Protein AF-A0A820RUA1-F1 (afdb_monomer)

Solvent-accessible surface area (backbone atoms only — not comparable to full-atom values): 5095 Å² total; per-residue (Å²): 107,70,68,32,54,52,31,53,59,44,44,79,78,33,87,86,62,83,75,39,79,83,51,83,61,46,46,76,51,73,43,65,47,73,46,90,88,44,87,97,40,68,44,80,44,31,38,38,29,24,50,75,77,45,95,86,65,52,82,65,72,50,77,49,59,43,78,95,52,55,95,72,53,57,66,62,53,65,73,72,110

Organism: NCBI:txid433720

Radius of gyration: 13.29 Å; Cα contacts (8 Å, |Δi|>4): 101; chains: 1; bounding box: 29×25×42 Å

Foldseek 3Di:
DVQLVLLVVVVVVDVPRDDRPPCVQKDKAWDWDQDPVDPPDIHTQWIFIDGPDDPVPDRTDDTDGDPVNPPVCVSVVRVVD

Structure (mmCIF, N/CA/C/O backbone):
data_AF-A0A820RUA1-F1
#
_entry.id   AF-A0A820RUA1-F1
#
loop_
_atom_site.group_PDB
_atom_site.id
_atom_site.type_symbol
_atom_site.label_atom_id
_atom_site.label_alt_id
_atom_site.label_comp_id
_atom_site.label_asym_id
_atom_site.label_entity_id
_atom_site.label_seq_id
_atom_site.pdbx_PDB_ins_code
_atom_site.Cartn_x
_atom_site.Cartn_y
_atom_site.Cartn_z
_atom_site.occupancy
_atom_site.B_iso_or_equiv
_atom_site.auth_seq_id
_atom_site.auth_comp_id
_atom_site.auth_asym_id
_atom_site.auth_atom_id
_atom_site.pdbx_PDB_model_num
ATOM 1 N N . LEU A 1 1 ? 12.260 5.946 3.670 1.00 94.12 1 LEU A N 1
ATOM 2 C CA . LEU A 1 1 ? 12.125 5.027 4.823 1.00 9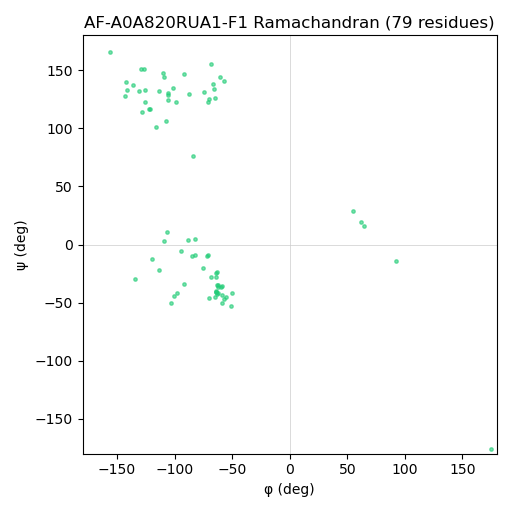4.12 1 LEU A CA 1
ATOM 3 C C . LEU A 1 1 ? 10.714 4.446 4.969 1.00 94.12 1 LEU A C 1
ATOM 5 O O . LEU A 1 1 ? 10.576 3.250 4.776 1.00 94.12 1 LEU A O 1
ATOM 9 N N . TYR A 1 2 ? 9.661 5.239 5.225 1.00 97.12 2 TYR A N 1
ATOM 10 C CA . TYR A 1 2 ? 8.293 4.711 5.435 1.00 97.12 2 TYR A CA 1
ATOM 11 C C . TYR A 1 2 ? 7.817 3.739 4.337 1.00 97.12 2 TYR A C 1
ATOM 13 O O . TYR A 1 2 ? 7.460 2.603 4.632 1.00 97.12 2 TYR A O 1
ATOM 21 N N . CYS A 1 3 ? 7.892 4.139 3.062 1.00 97.94 3 CYS A N 1
ATOM 22 C CA . CYS A 1 3 ? 7.455 3.286 1.951 1.00 97.94 3 CYS A CA 1
ATOM 23 C C . CYS A 1 3 ? 8.291 2.004 1.803 1.00 97.94 3 CYS A C 1
ATOM 25 O O . CYS A 1 3 ? 7.772 0.991 1.351 1.00 97.94 3 CYS A O 1
ATOM 27 N N . GLN A 1 4 ? 9.564 2.018 2.214 1.00 98.25 4 GLN A N 1
ATOM 28 C CA . GLN A 1 4 ? 10.403 0.815 2.214 1.00 98.25 4 GLN A CA 1
ATOM 29 C C . GLN A 1 4 ? 9.920 -0.162 3.290 1.00 98.25 4 GLN A C 1
ATOM 31 O O . GLN A 1 4 ? 9.708 -1.335 2.995 1.00 98.25 4 GLN A O 1
ATOM 36 N N . CYS A 1 5 ? 9.642 0.328 4.505 1.00 98.25 5 CYS A N 1
ATOM 37 C CA . CYS A 1 5 ? 9.044 -0.483 5.569 1.00 98.25 5 CYS A CA 1
ATOM 38 C C . CYS A 1 5 ? 7.685 -1.056 5.143 1.00 98.25 5 CYS A C 1
ATOM 40 O O . CYS A 1 5 ? 7.426 -2.241 5.343 1.00 98.25 5 CYS A O 1
ATOM 42 N N . LEU A 1 6 ? 6.845 -0.244 4.495 1.00 98.00 6 LEU A N 1
ATOM 43 C CA . LEU A 1 6 ? 5.554 -0.688 3.969 1.00 98.00 6 LEU A CA 1
ATOM 44 C C . LEU A 1 6 ? 5.718 -1.770 2.891 1.00 98.00 6 LEU A C 1
ATOM 46 O O . LEU A 1 6 ? 4.998 -2.766 2.906 1.00 98.00 6 LEU A O 1
ATOM 50 N N . CYS A 1 7 ? 6.688 -1.624 1.986 1.00 98.12 7 CYS A N 1
ATOM 51 C CA . CYS A 1 7 ? 6.988 -2.632 0.973 1.00 98.12 7 CYS A CA 1
ATOM 52 C C . CYS A 1 7 ? 7.490 -3.951 1.570 1.00 98.12 7 CYS A C 1
ATOM 54 O O . CYS A 1 7 ? 7.104 -5.013 1.078 1.00 98.12 7 CYS A O 1
ATOM 56 N N . LEU A 1 8 ? 8.334 -3.888 2.602 1.00 98.06 8 LEU A N 1
ATOM 57 C CA . LEU A 1 8 ? 8.825 -5.065 3.321 1.00 98.06 8 LEU A CA 1
ATOM 58 C C . LEU A 1 8 ? 7.681 -5.782 4.047 1.00 98.06 8 LEU A C 1
ATOM 60 O O . LEU A 1 8 ? 7.544 -6.994 3.907 1.00 98.06 8 LEU A O 1
ATOM 64 N N . LEU A 1 9 ? 6.807 -5.034 4.730 1.00 98.00 9 LEU A N 1
ATOM 65 C CA . LEU A 1 9 ? 5.586 -5.576 5.333 1.00 98.00 9 LEU A CA 1
ATOM 66 C C . LEU A 1 9 ? 4.700 -6.255 4.278 1.00 98.00 9 LEU A C 1
ATOM 68 O O . LEU A 1 9 ? 4.251 -7.381 4.470 1.00 98.00 9 LEU A O 1
ATOM 72 N N . ALA A 1 10 ? 4.478 -5.596 3.140 1.00 98.06 10 ALA A N 1
ATOM 73 C CA . ALA A 1 10 ? 3.655 -6.125 2.057 1.00 98.06 10 ALA A CA 1
ATOM 74 C C . ALA A 1 10 ? 4.228 -7.407 1.443 1.00 98.06 10 ALA A C 1
ATOM 76 O O . ALA A 1 10 ? 3.468 -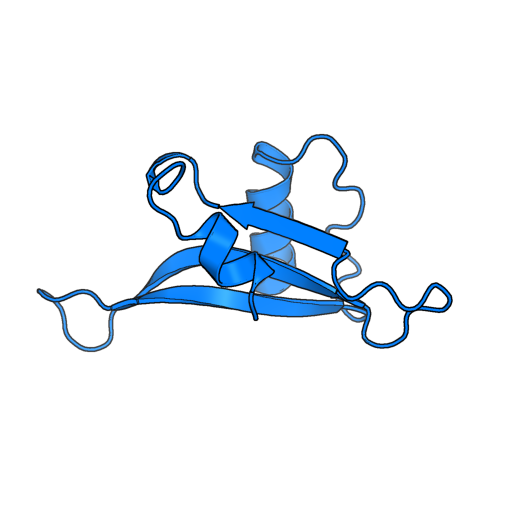8.294 1.064 1.00 98.06 10 ALA A O 1
ATOM 77 N N . LYS A 1 11 ? 5.558 -7.531 1.356 1.00 97.44 11 LYS A N 1
ATOM 78 C CA . LYS A 1 11 ? 6.229 -8.715 0.801 1.00 97.44 11 LYS A CA 1
ATOM 79 C C . LYS A 1 11 ? 5.954 -9.989 1.610 1.00 97.44 11 LYS A C 1
ATOM 81 O O . LYS A 1 11 ? 5.980 -11.078 1.042 1.00 97.44 11 L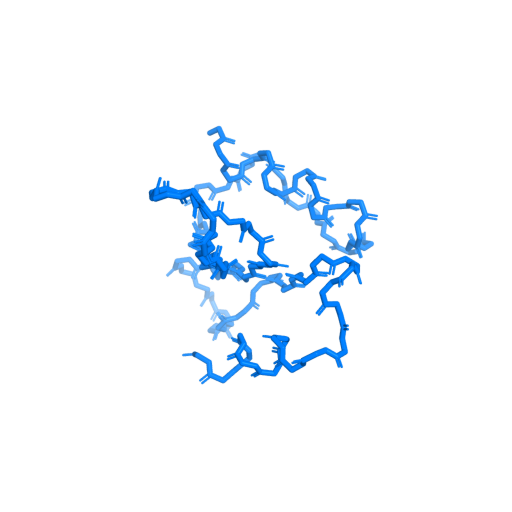YS A O 1
ATOM 86 N N . LEU A 1 12 ? 5.610 -9.872 2.892 1.00 97.94 12 LEU A N 1
ATOM 87 C CA . LEU A 1 12 ? 5.170 -11.019 3.694 1.00 97.94 12 LEU A CA 1
ATOM 88 C C . LEU A 1 12 ? 3.856 -11.633 3.178 1.00 97.94 12 LEU A C 1
ATOM 90 O O . LEU A 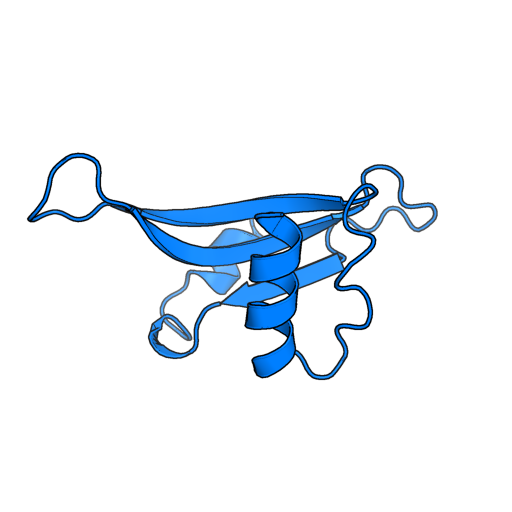1 12 ? 3.602 -12.810 3.408 1.00 97.94 12 LEU A O 1
ATOM 94 N N . PHE A 1 13 ? 3.037 -10.849 2.470 1.00 97.81 13 PHE A N 1
ATOM 95 C CA . PHE A 1 13 ? 1.699 -11.244 2.014 1.00 97.81 13 PHE A CA 1
ATOM 96 C C . PHE A 1 13 ? 1.534 -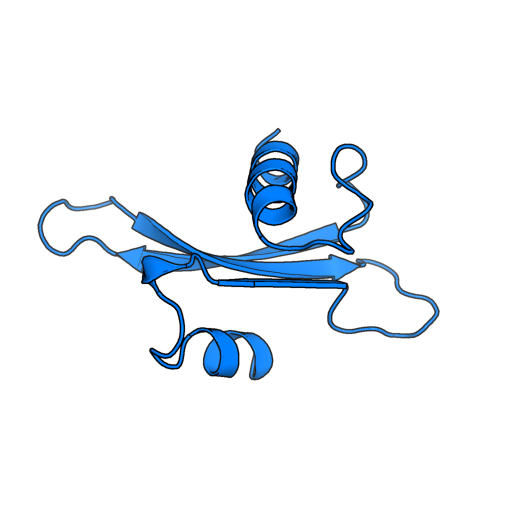11.220 0.486 1.00 97.81 13 PHE A C 1
ATOM 98 O O . PHE A 1 13 ? 0.549 -11.740 -0.031 1.00 97.81 13 PHE A O 1
ATOM 105 N N . LEU A 1 14 ? 2.483 -10.627 -0.246 1.00 97.50 14 LEU A N 1
ATOM 106 C CA . LEU A 1 14 ? 2.501 -10.555 -1.706 1.00 97.50 14 LEU A CA 1
ATOM 107 C C . LEU A 1 14 ? 3.703 -11.319 -2.257 1.00 97.50 14 LEU A C 1
ATOM 109 O O . LEU A 1 14 ? 4.821 -10.804 -2.305 1.00 97.50 14 LEU A O 1
ATOM 113 N N . GLU A 1 15 ? 3.461 -12.537 -2.737 1.00 96.38 15 GLU A N 1
ATOM 114 C CA . GLU A 1 15 ? 4.507 -13.409 -3.278 1.00 96.38 15 GLU A CA 1
ATOM 115 C C . GLU A 1 15 ? 5.295 -12.732 -4.410 1.00 96.38 15 GLU A C 1
ATOM 117 O O . GLU A 1 15 ? 6.526 -12.719 -4.384 1.00 96.38 15 GLU A O 1
ATOM 122 N N . ARG A 1 16 ? 4.578 -12.089 -5.341 1.00 94.75 16 ARG A N 1
ATOM 123 C CA . ARG A 1 16 ? 5.126 -11.500 -6.573 1.00 94.75 16 ARG A CA 1
ATOM 124 C C . ARG A 1 16 ? 5.618 -10.059 -6.442 1.00 94.75 16 ARG A C 1
ATOM 126 O O . ARG A 1 16 ? 6.009 -9.463 -7.439 1.00 94.75 16 ARG A O 1
ATOM 133 N N . LYS A 1 17 ? 5.602 -9.467 -5.246 1.00 95.56 17 LYS A N 1
ATOM 134 C CA . LYS A 1 17 ? 6.210 -8.146 -5.058 1.00 95.56 17 LYS A CA 1
ATOM 135 C C . LYS A 1 17 ? 7.726 -8.297 -5.161 1.00 95.56 17 LYS A C 1
ATOM 137 O O . LYS A 1 17 ? 8.275 -9.103 -4.426 1.00 95.56 17 LYS A O 1
ATOM 142 N N . THR A 1 18 ? 8.378 -7.540 -6.041 1.00 93.88 18 THR A N 1
ATOM 143 C CA . THR A 1 18 ? 9.829 -7.635 -6.312 1.00 93.88 18 THR A CA 1
ATOM 144 C C . THR A 1 18 ? 10.615 -6.392 -5.888 1.00 93.88 18 THR A C 1
ATOM 146 O O . THR A 1 18 ? 11.813 -6.480 -5.639 1.00 93.88 18 THR A O 1
ATOM 149 N N . ILE A 1 19 ? 9.945 -5.241 -5.769 1.00 92.69 19 ILE A N 1
ATOM 150 C CA . ILE A 1 19 ? 10.562 -3.948 -5.445 1.00 92.69 19 ILE A CA 1
ATOM 151 C C . ILE A 1 19 ? 10.239 -3.555 -4.000 1.00 92.69 19 ILE A C 1
ATOM 153 O O . ILE A 1 19 ? 9.063 -3.454 -3.622 1.00 92.69 19 ILE A O 1
ATOM 157 N N . TYR A 1 20 ? 11.286 -3.292 -3.207 1.00 91.44 20 TYR A N 1
ATOM 158 C CA . TYR A 1 20 ? 11.161 -2.899 -1.792 1.00 91.44 20 TYR A CA 1
ATOM 159 C C . TYR A 1 20 ? 12.038 -1.717 -1.372 1.00 91.44 20 TYR A C 1
ATOM 161 O O . TYR A 1 20 ? 11.647 -0.976 -0.473 1.00 91.44 20 TYR A O 1
ATOM 169 N N . PHE A 1 21 ? 13.201 -1.530 -2.002 1.00 93.19 21 PHE A N 1
ATOM 170 C CA . PHE A 1 21 ? 14.158 -0.486 -1.621 1.00 93.19 21 PHE A CA 1
ATOM 171 C C . PHE A 1 21 ? 14.083 0.739 -2.530 1.00 93.19 21 PHE A C 1
ATOM 173 O O . PHE A 1 21 ? 14.035 1.860 -2.018 1.00 93.19 21 PHE A O 1
ATOM 180 N N . ASP A 1 22 ? 14.000 0.529 -3.846 1.00 96.44 22 ASP A N 1
ATOM 181 C CA . ASP A 1 22 ? 13.838 1.604 -4.825 1.00 96.44 22 ASP A CA 1
ATOM 182 C C . ASP A 1 22 ? 12.363 2.001 -4.977 1.00 96.44 22 ASP A C 1
ATOM 184 O O . ASP A 1 22 ? 11.648 1.599 -5.890 1.00 96.44 22 ASP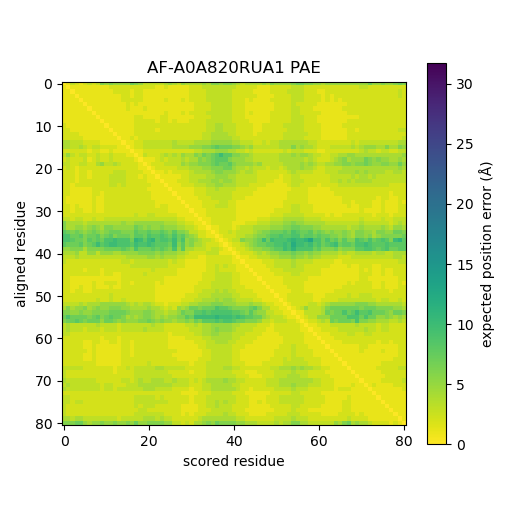 A O 1
ATOM 188 N N . VAL A 1 23 ? 11.871 2.739 -3.985 1.00 97.25 23 VAL A N 1
ATOM 189 C CA . VAL A 1 23 ? 10.459 3.145 -3.886 1.00 97.25 23 VAL A CA 1
ATOM 190 C C . VAL A 1 23 ? 10.187 4.526 -4.485 1.00 97.25 23 VAL A C 1
ATOM 192 O O . VAL A 1 23 ? 9.031 4.936 -4.562 1.00 97.25 23 VAL A O 1
ATOM 195 N N . ASN A 1 24 ? 11.227 5.252 -4.906 1.00 97.00 24 ASN A N 1
ATOM 196 C CA . ASN A 1 24 ? 11.120 6.619 -5.425 1.00 97.00 24 ASN A CA 1
ATOM 197 C C . ASN A 1 24 ? 10.202 6.764 -6.654 1.00 97.00 24 ASN A C 1
ATOM 199 O O . ASN A 1 24 ? 9.499 7.782 -6.729 1.00 97.00 24 ASN A O 1
ATOM 203 N N . PRO A 1 25 ? 10.145 5.792 -7.588 1.00 97.25 25 PRO A N 1
ATOM 204 C CA . PRO A 1 25 ? 9.254 5.871 -8.747 1.00 97.25 25 PRO A CA 1
ATOM 205 C C . PRO A 1 25 ? 7.764 5.709 -8.415 1.00 97.25 25 PRO A C 1
ATOM 207 O O . PRO A 1 25 ? 6.926 5.948 -9.279 1.00 97.25 25 PRO A O 1
ATOM 210 N N . PHE A 1 26 ? 7.408 5.329 -7.185 1.00 97.94 26 PHE A N 1
ATOM 211 C CA . PHE A 1 26 ? 6.045 4.947 -6.825 1.00 97.94 26 PHE A CA 1
ATOM 212 C C . PHE A 1 26 ? 5.359 5.990 -5.936 1.00 97.94 26 PHE A C 1
ATOM 214 O O . PHE A 1 26 ? 5.960 6.602 -5.051 1.00 97.94 26 PHE A O 1
ATOM 221 N N . LEU A 1 27 ? 4.062 6.164 -6.155 1.00 97.81 27 LEU A N 1
ATOM 222 C CA . LEU A 1 27 ? 3.117 6.751 -5.213 1.00 97.81 27 LEU A CA 1
ATOM 223 C C . LEU A 1 27 ? 2.496 5.634 -4.375 1.00 97.81 27 LEU A C 1
ATOM 225 O O . LEU A 1 27 ? 2.288 4.526 -4.868 1.00 97.81 27 LEU A O 1
ATOM 229 N N . PHE A 1 28 ? 2.190 5.936 -3.116 1.00 98.31 28 PHE A N 1
ATOM 230 C CA . PHE A 1 28 ? 1.574 5.006 -2.173 1.00 98.31 28 PHE A CA 1
ATOM 231 C C . PHE A 1 28 ? 0.314 5.643 -1.598 1.00 98.31 28 PHE A C 1
ATOM 233 O O . PHE A 1 28 ? 0.379 6.714 -0.997 1.00 98.31 28 PHE A O 1
ATOM 240 N N . TYR A 1 29 ? -0.816 4.965 -1.762 1.00 98.25 29 TYR A N 1
ATOM 241 C CA . TYR A 1 29 ? -2.114 5.374 -1.241 1.00 98.25 29 TYR A CA 1
ATOM 242 C C . TYR A 1 29 ? -2.464 4.447 -0.085 1.00 98.25 29 TYR A C 1
ATOM 244 O O . TYR A 1 29 ? -2.750 3.267 -0.291 1.00 98.25 29 TYR A O 1
ATOM 252 N N . VAL A 1 30 ? -2.366 4.965 1.139 1.00 98.25 30 VAL A N 1
ATOM 253 C CA . VAL A 1 30 ? -2.530 4.186 2.371 1.00 98.25 30 VAL A CA 1
ATOM 254 C C . VAL A 1 30 ? -3.939 4.383 2.914 1.00 98.25 30 VAL A C 1
ATOM 256 O O . VAL A 1 30 ? -4.349 5.507 3.198 1.00 98.25 30 VAL A O 1
ATOM 259 N N . LEU A 1 31 ? -4.668 3.283 3.079 1.00 98.19 31 LEU A N 1
ATOM 260 C CA . LEU A 1 31 ? -5.958 3.270 3.753 1.00 98.19 31 LEU A CA 1
ATOM 261 C C . LEU A 1 31 ? -5.742 3.086 5.251 1.00 98.19 31 LEU A C 1
ATOM 263 O O . LEU A 1 31 ? -5.063 2.147 5.675 1.00 98.19 31 LEU A O 1
ATOM 267 N N . VAL A 1 32 ? -6.361 3.958 6.038 1.00 97.62 32 VAL A N 1
ATOM 268 C CA . VAL A 1 32 ? -6.291 3.934 7.497 1.00 97.62 32 VAL A CA 1
ATOM 269 C C . VAL A 1 32 ? -7.683 3.992 8.118 1.00 97.62 32 VAL A C 1
ATOM 271 O O . VAL A 1 32 ? -8.600 4.584 7.551 1.00 97.62 32 VAL A O 1
ATOM 274 N N . GLU A 1 33 ? -7.826 3.402 9.299 1.00 95.62 33 GLU A N 1
ATOM 275 C CA . GLU A 1 33 ? -8.979 3.563 10.180 1.00 95.62 33 GLU A CA 1
ATOM 276 C C . GLU A 1 33 ? -8.599 4.465 11.357 1.00 95.62 33 GLU A C 1
ATOM 278 O O . GLU A 1 33 ? -7.581 4.249 12.015 1.00 95.62 33 GLU A O 1
ATOM 283 N N . SER A 1 34 ? -9.416 5.477 11.642 1.00 95.69 34 SER A N 1
ATOM 284 C CA . SER A 1 34 ? -9.225 6.327 12.819 1.00 95.69 34 SER A CA 1
ATOM 285 C C . SER A 1 34 ? -9.636 5.590 14.095 1.00 95.69 34 SER A C 1
ATOM 287 O O . SER A 1 34 ? -10.745 5.055 14.179 1.00 95.69 34 SER A O 1
ATOM 289 N N . ASP A 1 35 ? -8.778 5.611 15.116 1.00 93.56 35 ASP A N 1
ATOM 290 C CA . ASP A 1 35 ? -9.089 5.015 16.414 1.00 93.56 35 ASP A CA 1
ATOM 291 C C . ASP A 1 35 ? -10.153 5.849 17.146 1.00 93.56 35 ASP A C 1
ATOM 293 O O . ASP A 1 35 ? -9.988 7.043 17.398 1.00 93.56 35 ASP A O 1
ATOM 297 N N . LYS A 1 36 ? -11.274 5.215 17.502 1.00 93.38 36 LYS A N 1
ATOM 298 C CA . LYS A 1 36 ? -12.387 5.879 18.200 1.00 93.38 36 LYS A CA 1
ATOM 299 C C . LYS A 1 36 ? -12.100 6.132 19.684 1.00 93.38 36 LYS A C 1
ATOM 301 O O . LYS A 1 36 ? -12.778 6.955 20.294 1.00 93.38 36 LYS A O 1
ATOM 306 N N . ARG A 1 37 ? -11.141 5.413 20.276 1.00 94.56 37 ARG A N 1
ATOM 307 C CA . ARG A 1 37 ? -10.794 5.489 21.706 1.00 94.56 37 ARG A CA 1
ATOM 308 C C . ARG A 1 37 ? -9.693 6.508 21.969 1.00 94.56 37 ARG A C 1
ATOM 310 O O . ARG A 1 37 ? -9.707 7.151 23.015 1.00 94.56 37 ARG A O 1
ATOM 317 N N . ILE A 1 38 ? -8.756 6.660 21.034 1.00 94.00 38 ILE A N 1
ATOM 318 C CA . ILE A 1 38 ? -7.597 7.545 21.178 1.00 94.00 38 ILE A CA 1
ATOM 319 C C . ILE A 1 38 ? -7.598 8.564 20.038 1.00 94.00 38 ILE A C 1
ATOM 321 O O . ILE A 1 38 ? -7.452 8.211 18.870 1.00 94.00 38 ILE A O 1
ATOM 325 N N . LYS A 1 39 ? -7.731 9.852 20.377 1.00 92.38 39 LYS A N 1
ATOM 326 C CA . LYS A 1 39 ? -7.665 10.931 19.382 1.00 92.38 39 LYS A CA 1
ATOM 327 C C . LYS A 1 39 ? -6.304 10.935 18.682 1.00 92.38 39 LYS A C 1
ATOM 329 O O . LYS A 1 39 ? -5.277 10.720 19.317 1.00 92.38 39 LYS A O 1
ATOM 334 N N . ASN A 1 40 ? -6.314 11.258 17.389 1.00 92.00 40 ASN A N 1
ATOM 335 C CA . ASN A 1 40 ? -5.128 11.373 16.530 1.00 92.00 40 ASN A CA 1
ATOM 336 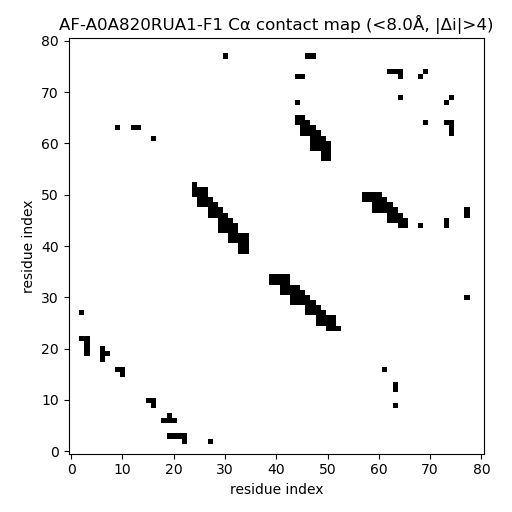C C . ASN A 1 40 ? -4.345 10.066 16.307 1.00 92.00 40 ASN A C 1
ATOM 338 O O . ASN A 1 40 ? -3.213 10.117 15.834 1.00 92.00 40 ASN A O 1
ATOM 342 N N . VAL A 1 41 ? -4.930 8.904 16.610 1.00 95.38 41 VAL A N 1
ATOM 343 C CA . VAL A 1 41 ? -4.351 7.601 16.257 1.00 95.38 41 VAL A CA 1
ATOM 344 C C . VAL A 1 41 ? -5.067 7.043 15.031 1.00 95.38 41 VAL A C 1
ATOM 346 O O . VAL A 1 41 ? -6.294 7.076 14.939 1.00 95.38 41 VAL A O 1
ATOM 349 N N . GLN A 1 42 ? -4.283 6.541 14.079 1.00 96.06 42 GLN A N 1
ATOM 350 C CA . GLN A 1 42 ? -4.761 5.928 12.845 1.00 96.06 42 GLN A CA 1
ATOM 351 C C . GLN A 1 42 ? -4.066 4.584 12.645 1.00 96.06 42 GLN A C 1
ATOM 353 O O . GLN A 1 42 ? -2.843 4.489 12.755 1.00 96.06 42 GLN A O 1
ATOM 358 N N . HIS A 1 43 ? -4.848 3.557 12.331 1.00 95.69 43 HIS A N 1
ATOM 359 C CA . HIS A 1 43 ? -4.364 2.202 12.094 1.00 95.69 43 HIS A CA 1
ATOM 360 C C . HIS A 1 43 ? -4.397 1.911 10.605 1.00 95.69 43 HIS A C 1
ATOM 362 O O . HIS A 1 43 ? -5.412 2.117 9.947 1.00 95.69 43 HIS A O 1
ATOM 368 N N . ILE A 1 44 ? -3.285 1.435 10.056 1.00 97.62 44 ILE A N 1
ATOM 369 C CA . ILE A 1 44 ? -3.235 1.029 8.654 1.00 97.62 44 ILE A CA 1
ATOM 370 C C . ILE A 1 44 ? -4.147 -0.183 8.425 1.00 97.62 44 ILE A C 1
ATOM 372 O O . ILE A 1 44 ? -4.099 -1.153 9.173 1.00 97.62 44 ILE A O 1
ATOM 376 N N . ILE A 1 45 ? -4.954 -0.129 7.367 1.00 98.31 45 ILE A N 1
ATOM 377 C CA . ILE A 1 45 ? -5.769 -1.252 6.881 1.00 98.31 45 ILE A CA 1
ATOM 378 C C . ILE A 1 45 ? -5.065 -1.951 5.715 1.00 98.31 45 ILE A C 1
ATOM 380 O O . ILE A 1 45 ? -5.070 -3.178 5.596 1.00 98.31 45 ILE A O 1
ATOM 384 N N . GLY A 1 46 ? -4.478 -1.159 4.824 1.00 98.19 46 GLY A N 1
ATOM 385 C CA . GLY A 1 46 ? -3.882 -1.628 3.586 1.00 98.19 46 GLY A CA 1
ATOM 386 C C . GLY A 1 46 ? -3.411 -0.464 2.730 1.00 98.19 46 GLY A C 1
ATOM 387 O O . GLY A 1 46 ? -3.469 0.693 3.144 1.00 98.19 46 GLY A O 1
ATOM 388 N N . TYR A 1 47 ? -2.930 -0.763 1.534 1.00 98.56 47 TYR A N 1
ATOM 389 C CA . TYR A 1 47 ? -2.482 0.257 0.596 1.00 98.56 47 TYR A CA 1
ATOM 390 C C . TYR A 1 47 ? -2.546 -0.248 -0.844 1.00 98.56 47 TYR A C 1
ATOM 392 O O . TYR A 1 47 ? -2.598 -1.458 -1.093 1.00 98.56 47 TYR A O 1
ATOM 400 N N . PHE A 1 48 ? -2.451 0.685 -1.787 1.00 98.56 48 PHE A N 1
ATOM 401 C CA . PHE A 1 48 ? -1.960 0.369 -3.120 1.00 98.56 48 PHE A CA 1
ATOM 402 C C . PHE A 1 48 ? -0.811 1.290 -3.534 1.00 98.56 48 PHE A C 1
ATOM 404 O O . PHE A 1 48 ? -0.709 2.427 -3.071 1.00 98.56 48 PHE A O 1
ATOM 411 N N . SER A 1 49 ? 0.085 0.786 -4.380 1.00 98.19 49 SER A N 1
ATOM 412 C CA . SER A 1 49 ? 1.135 1.579 -5.019 1.00 98.19 49 SER A CA 1
ATOM 413 C C . SER A 1 49 ? 0.872 1.739 -6.506 1.00 98.19 49 SER A C 1
ATOM 415 O O . SER A 1 49 ? 0.360 0.818 -7.140 1.00 98.19 49 SER A O 1
ATOM 417 N N . LYS A 1 50 ? 1.277 2.879 -7.060 1.00 97.50 50 LYS A N 1
ATOM 418 C CA . LYS A 1 50 ? 1.156 3.228 -8.479 1.00 97.50 50 LYS A CA 1
ATOM 419 C C . LYS A 1 50 ? 2.461 3.859 -8.953 1.00 97.50 50 LYS A C 1
ATOM 421 O O . LYS A 1 50 ? 3.032 4.671 -8.231 1.00 97.50 50 LYS A O 1
ATOM 426 N N . GLU A 1 51 ? 2.941 3.503 -10.135 1.00 97.19 51 GLU A N 1
ATOM 427 C CA . GLU A 1 51 ? 4.092 4.180 -10.740 1.00 97.19 51 GLU A CA 1
ATOM 428 C C . GLU A 1 51 ? 3.734 5.624 -11.105 1.00 97.19 51 GLU A C 1
ATOM 430 O O . GLU A 1 51 ? 2.645 5.906 -11.606 1.00 97.19 51 GLU A O 1
ATOM 435 N N . LYS A 1 52 ? 4.648 6.561 -10.843 1.00 96.25 52 LYS A N 1
ATOM 436 C CA . LYS A 1 52 ? 4.473 7.972 -11.221 1.00 96.25 52 LYS A CA 1
ATOM 437 C C . LYS A 1 52 ? 4.406 8.136 -12.736 1.00 96.25 52 LYS A C 1
ATOM 439 O O . LYS A 1 52 ? 3.607 8.923 -13.230 1.00 96.25 52 LYS A O 1
ATOM 444 N N . LEU A 1 53 ? 5.261 7.396 -13.434 1.00 94.94 53 LEU A N 1
ATOM 445 C CA . LEU A 1 53 ? 5.338 7.306 -14.883 1.00 94.94 53 LEU A CA 1
ATOM 446 C C . LEU A 1 53 ? 5.302 5.815 -15.205 1.00 94.94 53 LEU A C 1
ATOM 448 O O . LEU A 1 53 ? 6.204 5.096 -14.788 1.00 94.94 53 LEU A O 1
ATOM 452 N N . SER A 1 54 ? 4.234 5.368 -15.858 1.00 92.19 54 SER A N 1
ATOM 453 C CA . SER A 1 54 ? 4.065 3.976 -16.271 1.00 92.19 54 SER A CA 1
ATOM 454 C C . SER A 1 54 ? 3.887 3.955 -17.778 1.00 92.19 54 SER A C 1
ATOM 456 O O . SER A 1 54 ? 2.905 4.510 -18.275 1.00 92.19 54 SER A O 1
ATOM 458 N N . ASP A 1 55 ? 4.822 3.334 -18.491 1.00 90.69 55 ASP A N 1
ATOM 459 C CA . ASP A 1 55 ? 4.785 3.252 -19.957 1.00 90.69 55 ASP A CA 1
ATOM 460 C C . ASP A 1 55 ? 3.537 2.492 -20.436 1.00 90.69 55 ASP A C 1
ATOM 462 O O . ASP A 1 55 ? 2.870 2.887 -21.388 1.00 90.69 55 ASP A O 1
ATOM 466 N N . GLU A 1 56 ? 3.148 1.466 -19.678 1.00 93.81 56 GLU A N 1
ATOM 467 C CA . GLU A 1 56 ? 1.957 0.638 -19.903 1.00 93.81 56 GLU A CA 1
ATOM 468 C C . GLU A 1 56 ? 0.663 1.268 -19.347 1.00 93.81 56 GLU A C 1
ATOM 470 O O . GLU A 1 56 ? -0.400 0.647 -19.350 1.00 93.81 56 GLU A O 1
ATOM 475 N N . CYS A 1 57 ? 0.732 2.502 -18.830 1.00 93.12 57 CYS A N 1
ATOM 476 C CA . CYS A 1 57 ? -0.393 3.221 -18.223 1.00 93.12 57 CYS A CA 1
ATOM 477 C C . CYS A 1 57 ? -1.090 2.464 -17.073 1.00 93.12 57 CYS A C 1
ATOM 479 O O . CYS A 1 57 ? -2.280 2.677 -16.813 1.00 93.12 57 CYS A O 1
ATOM 481 N N . TYR A 1 58 ? -0.367 1.610 -16.339 1.00 94.62 58 TYR A N 1
ATOM 482 C CA . TYR A 1 58 ? -0.948 0.907 -15.199 1.00 94.62 58 TYR A CA 1
ATOM 483 C C . TYR A 1 58 ? -1.337 1.890 -14.089 1.00 94.62 58 TYR A C 1
ATOM 485 O O . TYR A 1 58 ? -0.532 2.674 -13.579 1.00 94.62 58 TYR A O 1
ATOM 493 N N . ASN A 1 59 ? -2.595 1.819 -13.657 1.00 94.69 59 ASN A N 1
ATOM 494 C CA . ASN A 1 59 ? -3.080 2.565 -12.496 1.00 94.69 59 ASN A CA 1
ATOM 495 C C . ASN A 1 59 ? -2.751 1.874 -11.160 1.00 94.69 59 ASN A C 1
ATOM 497 O O . ASN A 1 59 ? -2.922 2.488 -10.108 1.00 94.69 59 ASN 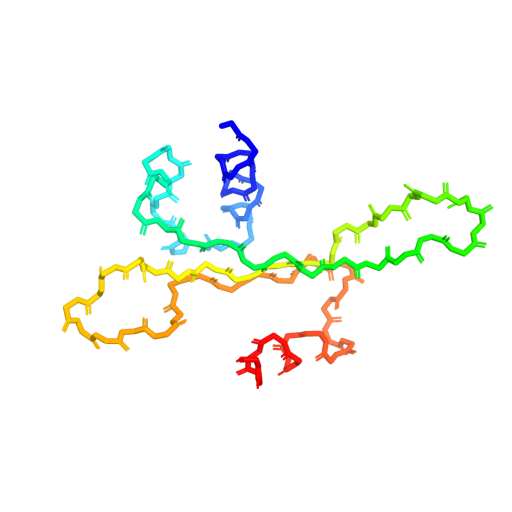A O 1
ATOM 501 N N . LEU A 1 60 ? -2.245 0.637 -11.201 1.00 96.56 60 LEU A N 1
ATOM 502 C CA . LEU A 1 60 ? -1.953 -0.189 -10.039 1.00 96.56 60 LEU A CA 1
ATOM 503 C C . LEU A 1 60 ? -0.673 -1.013 -10.245 1.00 96.56 60 LEU A C 1
ATOM 505 O O . LEU A 1 60 ? -0.572 -1.765 -11.206 1.00 96.56 60 LEU A O 1
ATOM 509 N N . ALA A 1 61 ? 0.260 -0.936 -9.295 1.00 96.31 61 ALA A N 1
ATOM 510 C CA . ALA A 1 61 ? 1.458 -1.780 -9.242 1.00 96.31 61 ALA A CA 1
ATOM 511 C C . ALA A 1 61 ? 1.334 -2.903 -8.194 1.00 96.31 61 ALA A C 1
ATOM 513 O O . ALA A 1 61 ? 1.574 -4.072 -8.480 1.00 96.31 61 ALA A O 1
ATOM 514 N N . CYS A 1 62 ? 0.952 -2.574 -6.956 1.00 97.75 62 CYS A N 1
ATOM 515 C CA . CYS A 1 62 ? 0.708 -3.558 -5.894 1.00 97.75 62 CYS A CA 1
ATOM 516 C C . CYS A 1 62 ? -0.489 -3.114 -5.059 1.00 97.75 62 CYS A C 1
ATOM 518 O O . CYS A 1 62 ? -0.577 -1.937 -4.727 1.00 97.75 62 CYS A O 1
ATOM 520 N N . LEU A 1 63 ? -1.352 -4.049 -4.661 1.00 98.38 63 LEU A N 1
ATOM 521 C CA . LEU A 1 63 ? -2.440 -3.828 -3.706 1.00 98.38 63 LEU A CA 1
ATOM 522 C C . LEU A 1 63 ? -2.325 -4.847 -2.577 1.00 98.38 63 LEU A C 1
ATOM 524 O O . LEU A 1 63 ? -2.161 -6.038 -2.836 1.00 98.38 63 LEU A O 1
ATOM 528 N N . MET A 1 64 ? -2.427 -4.392 -1.331 1.00 98.44 64 MET A N 1
ATOM 529 C CA . MET A 1 64 ? -2.407 -5.266 -0.160 1.00 98.44 64 MET A CA 1
ATOM 530 C C . MET A 1 64 ? -3.398 -4.767 0.888 1.00 98.44 64 MET A C 1
ATOM 532 O O . MET A 1 64 ? -3.416 -3.584 1.223 1.00 98.44 64 MET A O 1
ATOM 536 N N . ILE A 1 65 ? -4.196 -5.689 1.425 1.00 98.56 65 ILE A N 1
ATOM 537 C CA . ILE A 1 65 ? -5.002 -5.493 2.633 1.00 98.56 65 ILE A CA 1
ATOM 538 C C . ILE A 1 65 ? -4.441 -6.414 3.711 1.00 98.56 65 ILE A C 1
ATOM 540 O O . ILE A 1 65 ? -4.232 -7.606 3.446 1.00 98.56 65 ILE A O 1
ATOM 544 N N . LEU A 1 66 ? -4.220 -5.875 4.914 1.00 98.31 66 LEU A N 1
ATOM 545 C CA . LEU A 1 66 ? -3.706 -6.656 6.035 1.00 98.31 66 LEU A CA 1
ATOM 546 C C . LEU A 1 66 ? -4.629 -7.846 6.317 1.00 98.31 66 LEU A C 1
ATOM 548 O O . LEU A 1 66 ? -5.850 -7.675 6.269 1.00 98.31 66 LEU A O 1
ATOM 552 N N . PRO A 1 67 ? -4.087 -9.033 6.648 1.00 98.06 67 PRO A N 1
ATOM 553 C CA . PRO A 1 67 ? -4.882 -10.254 6.784 1.00 98.06 67 PRO A CA 1
ATOM 554 C C . PRO A 1 67 ? -6.129 -10.112 7.668 1.00 98.06 67 PRO A C 1
ATOM 556 O O . PRO A 1 67 ? -7.208 -10.554 7.283 1.00 98.06 67 PRO A O 1
ATOM 559 N N . HIS A 1 68 ? -6.021 -9.420 8.807 1.00 96.44 68 HIS A N 1
ATOM 560 C CA . HIS A 1 68 ? -7.132 -9.216 9.749 1.00 96.44 68 HIS A CA 1
ATOM 561 C C . HIS A 1 68 ? -8.220 -8.237 9.262 1.00 96.44 68 HIS A C 1
ATOM 563 O O . HIS A 1 68 ? -9.285 -8.162 9.870 1.00 96.44 68 HIS A O 1
ATOM 569 N N . HIS A 1 69 ? -7.990 -7.518 8.1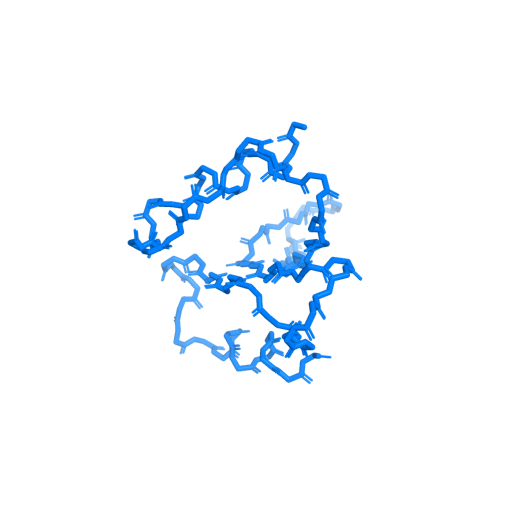60 1.00 97.81 69 HIS A N 1
ATOM 570 C CA . HIS A 1 69 ? -8.972 -6.640 7.512 1.00 97.81 69 HIS A CA 1
ATOM 571 C C . HIS A 1 69 ? -9.486 -7.190 6.171 1.00 97.81 69 HIS A C 1
ATOM 573 O O . HIS A 1 69 ? -10.262 -6.535 5.469 1.00 97.81 69 HIS A O 1
ATOM 579 N N . GLN A 1 70 ? -9.069 -8.391 5.766 1.00 97.44 70 GLN A N 1
ATOM 580 C CA . GLN A 1 70 ? -9.526 -8.974 4.506 1.00 97.44 70 GLN A CA 1
ATOM 581 C C . GLN A 1 70 ? -11.013 -9.348 4.557 1.00 97.44 70 GLN A C 1
ATOM 583 O O . GLN A 1 70 ? -11.583 -9.606 5.614 1.00 97.44 70 GLN A O 1
ATOM 588 N N . ARG A 1 71 ? -11.646 -9.388 3.374 1.00 97.00 71 ARG A N 1
ATOM 589 C CA . ARG A 1 71 ? -13.067 -9.751 3.174 1.00 97.00 71 ARG A CA 1
ATOM 590 C C . ARG A 1 71 ? -14.087 -8.827 3.863 1.00 97.00 71 ARG A C 1
ATOM 592 O O . ARG A 1 71 ? -15.249 -9.190 3.982 1.00 97.00 71 ARG A O 1
ATOM 599 N N . GLN A 1 72 ? -13.680 -7.611 4.226 1.00 97.56 72 GLN A N 1
ATOM 600 C CA . GLN A 1 72 ? -14.546 -6.577 4.819 1.00 97.56 72 GLN A CA 1
ATOM 601 C C . GLN A 1 72 ? -14.883 -5.433 3.838 1.00 97.56 72 GLN A C 1
ATOM 603 O O . GLN A 1 72 ? -15.406 -4.400 4.230 1.00 97.56 72 GLN A O 1
ATOM 608 N N . GLY A 1 73 ? -14.568 -5.591 2.546 1.00 97.56 73 GLY A N 1
ATOM 609 C CA . GLY A 1 73 ? -14.860 -4.596 1.502 1.00 97.56 73 GLY A CA 1
ATOM 610 C C . GLY A 1 73 ? -13.744 -3.581 1.221 1.00 97.56 73 GLY A C 1
ATOM 611 O O . GLY A 1 73 ? -13.749 -2.976 0.152 1.00 97.56 73 GLY A O 1
ATOM 612 N N . PHE A 1 74 ? -12.730 -3.460 2.084 1.00 98.31 74 PHE A N 1
ATOM 613 C CA . PHE A 1 74 ? -11.628 -2.498 1.908 1.00 98.31 74 PHE A CA 1
ATOM 614 C C . PHE A 1 74 ? -10.825 -2.677 0.613 1.00 98.31 74 PHE A C 1
ATOM 616 O O . PHE A 1 74 ? -10.437 -1.696 -0.012 1.00 98.31 74 PHE A O 1
ATOM 623 N N . GLY A 1 75 ? -10.614 -3.920 0.168 1.00 97.69 75 GLY A N 1
ATOM 624 C CA . GLY A 1 75 ? -9.953 -4.181 -1.116 1.00 97.69 75 GLY A CA 1
ATOM 625 C C . GLY A 1 75 ? -10.757 -3.634 -2.296 1.00 97.69 75 GLY A C 1
ATOM 626 O O . GLY A 1 75 ? -10.201 -2.981 -3.168 1.00 97.69 75 GLY A O 1
ATOM 627 N N . ARG A 1 76 ? -12.084 -3.824 -2.280 1.00 97.88 76 ARG A N 1
ATOM 628 C CA . ARG A 1 76 ? -12.986 -3.266 -3.298 1.00 97.88 76 ARG A CA 1
ATOM 629 C C . ARG A 1 76 ? -12.982 -1.740 -3.266 1.00 97.88 76 ARG A C 1
ATOM 631 O O . ARG A 1 76 ? -12.973 -1.128 -4.324 1.00 97.88 76 ARG A O 1
ATOM 638 N N . PHE A 1 77 ? -12.963 -1.151 -2.070 1.00 98.06 77 PHE A N 1
ATOM 639 C CA . PHE A 1 77 ? -12.847 0.294 -1.902 1.00 98.06 77 PHE A CA 1
ATOM 640 C C . PHE A 1 77 ? -11.555 0.831 -2.533 1.00 98.06 77 PHE A C 1
ATOM 642 O O . PHE A 1 77 ? -11.625 1.729 -3.363 1.00 98.06 77 PHE A O 1
ATOM 649 N N . LEU A 1 78 ? -10.396 0.232 -2.228 1.00 97.69 78 LEU A N 1
ATOM 650 C CA . LEU A 1 78 ? -9.119 0.645 -2.824 1.00 97.69 78 LEU A CA 1
ATOM 651 C C . LEU A 1 78 ? -9.074 0.476 -4.348 1.00 97.69 78 LEU A C 1
ATOM 653 O O . LEU A 1 78 ? -8.458 1.294 -5.013 1.00 97.69 78 LEU A O 1
ATOM 657 N N . ILE A 1 79 ? -9.723 -0.556 -4.897 1.00 97.56 79 ILE A N 1
ATOM 658 C CA . ILE A 1 79 ? -9.822 -0.766 -6.353 1.00 97.56 79 ILE A CA 1
ATOM 659 C C . ILE A 1 79 ? -10.694 0.306 -7.028 1.00 97.56 79 ILE A C 1
ATOM 661 O O . ILE A 1 79 ? -10.509 0.581 -8.208 1.00 97.56 79 ILE A O 1
ATOM 665 N N . SER A 1 80 ? -11.664 0.880 -6.309 1.00 96.81 80 SER A N 1
ATOM 666 C CA . SER A 1 80 ? -12.582 1.888 -6.856 1.00 96.81 80 SER A CA 1
ATOM 667 C C . SER A 1 80 ? -12.061 3.328 -6.825 1.00 96.81 80 SER A C 1
ATOM 669 O O . SER A 1 80 ? -12.724 4.198 -7.386 1.00 96.81 80 SER A O 1
ATOM 671 N N . LEU A 1 81 ? -10.935 3.575 -6.144 1.00 92.25 81 LEU A N 1
ATOM 672 C CA . LEU A 1 81 ? -10.263 4.880 -6.091 1.00 92.25 81 LEU A CA 1
ATOM 673 C C . LEU A 1 81 ? -9.475 5.152 -7.377 1.00 92.25 81 LEU A C 1
ATOM 675 O O . LEU A 1 81 ? -9.474 6.328 -7.801 1.00 92.25 81 LEU A O 1
#

Sequence (81 aa):
LYCQCLCLLAKLFLERKTIYFDVNPFLFYVLVESDKRIKNVQHIIGYFSKEKLSDECYNLACLMILPHHQRQGFGRFLISL

pLDDT: mean 96.47, std 2.04, range [90.69, 98.56]

InterPro domains:
  IPR002717 Histone acetyltransferase domain, MYST-type [PF01853] (1-81)
  IPR002717 Histone acetyltransferase domain, MYST-type [PS51726] (1-81)
  IPR016181 Acyl-CoA N-acyltransferase [SSF55729] (1-80)
  IPR050603 MYST family histone acetyltransferases [PTHR10615] (1-80)

Nearest PDB structures (foldseek):
  6maj-assembly1_A  TM=9.708E-01  e=1.302E-07  Homo sapiens
  5gk9-assembly1_A  TM=9.802E-01  e=2.839E-07  Homo sapiens
  2giv-assembly1_A  TM=9.729E-01  e=3.233E-07  Homo sapiens
  2ou2-assembly1_A  TM=9.710E-01  e=2.661E-07  Homo sapiens
  7d0o-assembly1_A  TM=9.814E-01  e=6.608E-07  Homo sapiens

Secondary structure (DSSP, 8-state):
-HHHHHHHHHHTT-TT---SS--TTEEEEEEEEE-SSSTT-EEEEEEEEEESS-TT--S-SEEEE-GGGTTSSHHHHHHH-

Mean predicted aligned error: 2.71 Å